Protein AF-A0A067FD55-F1 (afdb_monomer_lite)

pLDDT: mean 88.24, std 3.47, range [72.62, 93.06]

Structure (mmCIF, N/CA/C/O backbone):
data_AF-A0A067FD55-F1
#
_entry.id   AF-A0A067FD55-F1
#
loop_
_atom_site.group_PDB
_atom_site.id
_atom_site.type_symbol
_atom_site.label_atom_id
_atom_site.label_alt_id
_atom_site.label_comp_id
_atom_site.label_asym_id
_atom_site.label_entity_id
_atom_site.label_seq_id
_atom_site.pdbx_PDB_ins_code
_atom_site.Cartn_x
_atom_site.Cartn_y
_atom_site.Cartn_z
_atom_site.occupancy
_atom_site.B_iso_or_equiv
_atom_site.auth_seq_id
_atom_site.auth_comp_id
_atom_site.auth_asym_id
_atom_site.auth_atom_id
_atom_site.pdbx_PDB_model_num
ATOM 1 N N . THR A 1 1 ? -9.724 10.210 5.095 1.00 80.69 1 THR A N 1
ATOM 2 C CA . THR A 1 1 ? -9.124 9.093 5.862 1.00 80.69 1 THR A CA 1
ATOM 3 C C . THR A 1 1 ? -7.736 8.781 5.338 1.00 80.69 1 THR A C 1
ATOM 5 O O . THR A 1 1 ? -7.425 9.108 4.195 1.00 80.69 1 THR A O 1
ATOM 8 N N . VAL A 1 2 ? -6.894 8.162 6.170 1.00 88.50 2 VAL A N 1
ATOM 9 C CA . VAL A 1 2 ? -5.507 7.793 5.823 1.00 88.50 2 VAL A CA 1
ATOM 10 C C . VAL A 1 2 ? -5.440 6.936 4.550 1.00 88.50 2 VAL A C 1
ATOM 12 O O . VAL A 1 2 ? -4.571 7.175 3.718 1.00 88.50 2 VAL A O 1
ATOM 15 N N . CYS A 1 3 ? -6.404 6.029 4.335 1.00 90.81 3 CYS A N 1
ATOM 16 C CA . CYS A 1 3 ? -6.479 5.202 3.123 1.00 90.81 3 CYS A CA 1
ATOM 17 C C . CYS A 1 3 ? -6.409 6.030 1.832 1.00 90.81 3 CYS A C 1
ATOM 19 O O . CYS A 1 3 ? -5.582 5.750 0.966 1.00 90.81 3 CYS A O 1
ATOM 21 N N . THR A 1 4 ? -7.233 7.077 1.706 1.00 91.50 4 THR A N 1
ATOM 22 C CA . THR A 1 4 ? -7.270 7.911 0.494 1.00 91.50 4 THR A CA 1
ATOM 23 C C . THR A 1 4 ? -5.944 8.634 0.269 1.00 91.50 4 THR A C 1
ATOM 25 O O . THR A 1 4 ? -5.490 8.726 -0.867 1.00 91.50 4 THR A O 1
ATOM 28 N N . CYS A 1 5 ? -5.297 9.097 1.344 1.00 91.06 5 CYS A N 1
ATOM 29 C CA . CYS A 1 5 ? -3.980 9.732 1.274 1.00 91.06 5 CYS A CA 1
ATOM 30 C C . CYS A 1 5 ? -2.928 8.761 0.718 1.00 91.06 5 CYS A C 1
ATOM 32 O O . CYS A 1 5 ? -2.248 9.070 -0.260 1.00 91.06 5 CYS A O 1
ATOM 34 N N . LEU A 1 6 ? -2.865 7.547 1.274 1.00 89.00 6 LEU A N 1
ATOM 35 C CA . LEU A 1 6 ? -1.944 6.509 0.812 1.00 89.00 6 LEU A CA 1
ATOM 36 C C . LEU A 1 6 ? -2.224 6.10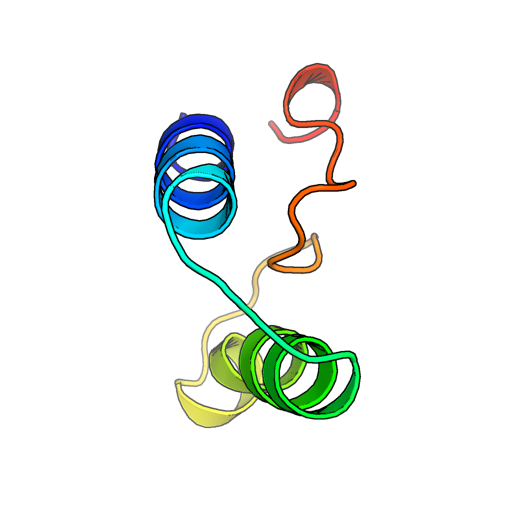8 -0.641 1.00 89.00 6 LEU A C 1
ATOM 38 O O . LEU A 1 6 ? -1.298 6.018 -1.441 1.00 89.00 6 LEU A O 1
ATOM 42 N N . LYS A 1 7 ? -3.494 5.929 -1.022 1.00 88.62 7 LYS A N 1
ATOM 43 C CA . LYS A 1 7 ? -3.883 5.594 -2.401 1.00 88.62 7 LYS A CA 1
ATOM 44 C C . LYS A 1 7 ? -3.399 6.634 -3.414 1.00 88.62 7 LYS A C 1
ATOM 46 O O . LYS A 1 7 ? -2.872 6.263 -4.463 1.00 88.62 7 LYS A O 1
ATOM 51 N N . GLN A 1 8 ? -3.566 7.920 -3.107 1.00 90.00 8 GLN A N 1
ATOM 52 C CA . GLN A 1 8 ? -3.101 9.010 -3.969 1.00 90.00 8 GLN A CA 1
ATOM 53 C C . GLN A 1 8 ? -1.571 9.048 -4.051 1.00 90.00 8 GLN A C 1
ATOM 55 O O . GLN A 1 8 ? -1.026 9.132 -5.148 1.00 90.00 8 GLN A O 1
ATOM 60 N N . ALA A 1 9 ? -0.880 8.885 -2.917 1.00 88.19 9 ALA A N 1
ATOM 61 C CA . ALA A 1 9 ? 0.579 8.834 -2.880 1.00 88.19 9 ALA A CA 1
ATOM 62 C C . ALA A 1 9 ? 1.142 7.712 -3.765 1.00 88.19 9 ALA A C 1
ATOM 64 O O . ALA A 1 9 ? 2.069 7.950 -4.533 1.00 88.19 9 ALA A O 1
ATOM 65 N N . VAL A 1 10 ? 0.549 6.513 -3.711 1.00 86.00 10 VAL A N 1
ATOM 66 C CA . VAL A 1 10 ? 0.986 5.364 -4.521 1.00 86.00 10 VAL A CA 1
ATOM 67 C C . VAL A 1 10 ? 0.630 5.538 -6.002 1.00 86.00 10 VAL A C 1
ATOM 69 O O . VAL A 1 10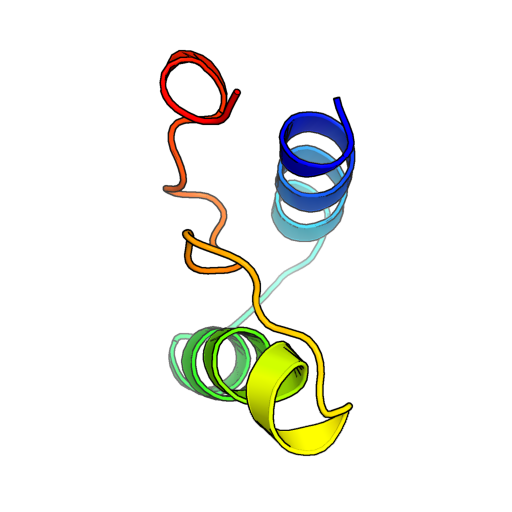 ? 1.366 5.073 -6.864 1.00 86.00 10 VAL A O 1
ATOM 72 N N . SER A 1 11 ? -0.465 6.233 -6.322 1.00 85.06 11 SER A N 1
ATOM 73 C CA . SER A 1 11 ? -0.867 6.492 -7.714 1.00 85.06 11 SER A CA 1
ATOM 74 C C . SER A 1 11 ? 0.062 7.480 -8.435 1.00 85.06 11 SER A C 1
ATOM 76 O O . SER A 1 11 ? 0.147 7.445 -9.659 1.00 85.06 11 SER A O 1
ATOM 78 N N . GLY A 1 12 ? 0.766 8.345 -7.694 1.00 84.81 12 GLY A N 1
ATOM 79 C CA . GLY A 1 12 ? 1.702 9.338 -8.238 1.00 84.81 12 GLY A CA 1
ATOM 80 C C . GLY A 1 12 ? 3.126 8.829 -8.494 1.00 84.81 12 GLY A C 1
ATOM 81 O O . GLY A 1 12 ? 3.976 9.604 -8.926 1.00 84.81 12 GLY A O 1
ATOM 82 N N . ILE A 1 13 ? 3.409 7.553 -8.223 1.00 86.94 13 ILE A N 1
ATOM 83 C CA . ILE A 1 13 ? 4.740 6.947 -8.356 1.00 86.94 13 ILE A CA 1
ATOM 84 C C . ILE A 1 13 ? 4.678 5.693 -9.226 1.00 86.94 13 ILE A C 1
ATOM 86 O O . ILE A 1 13 ? 3.711 4.938 -9.191 1.00 86.94 13 ILE A O 1
ATOM 90 N N . SER A 1 14 ? 5.734 5.446 -10.002 1.00 90.69 14 SER A N 1
ATOM 91 C CA . SER A 1 14 ? 5.885 4.173 -10.713 1.00 90.69 14 SER A CA 1
ATOM 92 C C . SER A 1 14 ? 6.289 3.073 -9.737 1.00 90.69 14 SER A C 1
ATOM 94 O O . SER A 1 14 ? 7.235 3.236 -8.967 1.00 90.69 14 SER A O 1
ATOM 96 N N . TYR A 1 15 ? 5.593 1.941 -9.792 1.00 88.44 15 TYR A N 1
ATOM 97 C CA . TYR A 1 15 ? 5.866 0.784 -8.946 1.00 88.44 15 TYR A CA 1
ATOM 98 C C . TYR A 1 15 ? 5.738 -0.525 -9.725 1.00 88.44 15 TYR A C 1
ATOM 100 O O . TYR A 1 15 ? 5.073 -0.628 -10.754 1.00 88.44 15 TYR A O 1
ATOM 108 N N . THR A 1 16 ? 6.362 -1.561 -9.180 1.00 91.94 16 THR A N 1
ATOM 109 C CA . THR A 1 16 ? 6.264 -2.946 -9.639 1.00 91.94 16 THR A CA 1
ATOM 110 C C . THR A 1 16 ? 5.359 -3.759 -8.715 1.00 91.94 16 THR A C 1
ATOM 112 O O . THR A 1 16 ? 5.119 -3.401 -7.559 1.00 91.94 16 THR A O 1
ATOM 115 N N . ARG A 1 17 ? 4.909 -4.927 -9.187 1.00 88.44 17 ARG A N 1
ATOM 116 C CA . ARG A 1 17 ? 4.198 -5.908 -8.346 1.00 88.44 17 ARG A CA 1
ATOM 117 C C . ARG A 1 17 ? 5.004 -6.343 -7.120 1.00 88.44 17 ARG A C 1
ATOM 119 O O . ARG A 1 17 ? 4.417 -6.575 -6.069 1.00 88.44 17 ARG A O 1
ATOM 126 N N . TYR A 1 18 ? 6.330 -6.408 -7.235 1.00 91.31 18 TYR A N 1
ATOM 127 C CA . TYR A 1 18 ? 7.210 -6.743 -6.116 1.00 91.31 18 TYR A CA 1
ATOM 128 C C . TYR A 1 18 ? 7.158 -5.680 -5.007 1.00 91.31 18 TYR A C 1
ATOM 130 O O . TYR A 1 18 ? 6.983 -6.011 -3.836 1.00 91.31 18 TYR A O 1
ATOM 138 N N . GLN A 1 19 ? 7.220 -4.396 -5.372 1.00 91.19 19 GLN A N 1
ATOM 139 C CA . GLN A 1 19 ? 7.136 -3.289 -4.411 1.00 91.19 19 GLN A CA 1
ATOM 140 C C . GLN A 1 19 ? 5.775 -3.226 -3.706 1.00 91.19 19 GLN A C 1
ATOM 142 O O . GLN A 1 19 ? 5.733 -2.959 -2.508 1.00 91.19 19 GLN A O 1
ATOM 147 N N . LEU A 1 20 ? 4.677 -3.539 -4.405 1.00 88.62 20 LEU A N 1
ATOM 148 C CA . LEU A 1 20 ? 3.357 -3.664 -3.773 1.00 88.62 20 LEU A CA 1
ATOM 149 C C . LEU A 1 20 ? 3.321 -4.784 -2.724 1.00 88.62 20 LEU A C 1
ATOM 151 O O . LEU A 1 20 ? 2.747 -4.599 -1.653 1.00 88.62 20 LEU A O 1
ATOM 155 N N . GLY A 1 21 ? 3.974 -5.919 -2.993 1.00 89.06 21 GLY A N 1
ATOM 156 C CA . GLY A 1 21 ? 4.109 -7.006 -2.018 1.00 89.06 21 GLY A CA 1
ATOM 157 C C . GLY A 1 21 ? 4.870 -6.579 -0.759 1.00 89.06 21 GLY A C 1
ATOM 158 O O . GLY A 1 21 ? 4.448 -6.887 0.354 1.00 89.06 21 GLY A O 1
ATOM 159 N N . LEU A 1 22 ? 5.950 -5.805 -0.920 1.00 91.25 22 LEU A N 1
ATOM 160 C CA . LEU A 1 22 ? 6.690 -5.234 0.211 1.00 91.25 22 LEU A CA 1
ATOM 161 C C . LEU A 1 22 ? 5.842 -4.231 1.006 1.00 91.25 22 LEU A C 1
ATOM 163 O O . LEU A 1 22 ? 5.832 -4.283 2.236 1.00 91.25 22 LEU A O 1
ATOM 167 N N . ALA A 1 23 ? 5.103 -3.356 0.318 1.00 88.69 23 ALA A N 1
ATOM 168 C CA . ALA A 1 23 ? 4.220 -2.377 0.948 1.00 88.69 23 ALA A CA 1
ATOM 169 C C . ALA A 1 23 ? 3.097 -3.048 1.756 1.00 88.69 23 ALA A C 1
ATOM 171 O O . ALA A 1 23 ? 2.800 -2.618 2.869 1.00 88.69 23 ALA A O 1
ATOM 172 N N . ALA A 1 24 ? 2.521 -4.140 1.245 1.00 88.12 24 ALA A N 1
ATOM 173 C CA . ALA A 1 24 ? 1.508 -4.917 1.957 1.00 88.12 24 ALA A CA 1
ATOM 174 C C . ALA A 1 24 ? 2.044 -5.581 3.242 1.00 88.12 24 ALA A C 1
ATOM 176 O O . ALA A 1 24 ? 1.288 -5.761 4.192 1.00 88.12 24 ALA A O 1
ATOM 177 N N . GLY A 1 25 ? 3.338 -5.919 3.293 1.00 89.25 25 GLY A N 1
ATOM 178 C CA . GLY A 1 25 ? 3.994 -6.491 4.476 1.00 89.25 25 GLY A CA 1
ATOM 179 C C . GLY A 1 25 ? 4.532 -5.463 5.481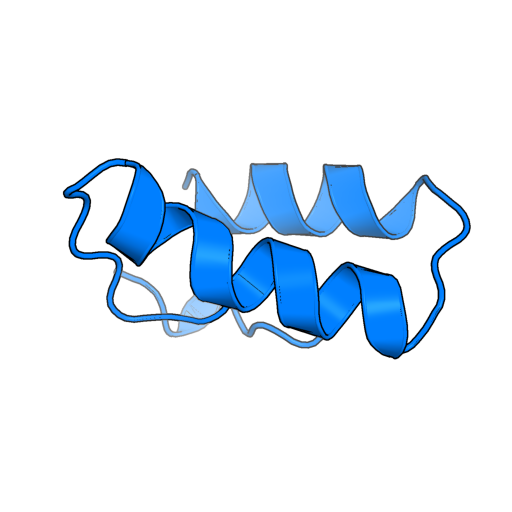 1.00 89.25 25 GLY A C 1
ATOM 180 O O . GLY A 1 25 ? 4.914 -5.834 6.593 1.00 89.25 25 GLY A O 1
ATOM 181 N N . LEU A 1 26 ? 4.572 -4.178 5.115 1.00 90.38 26 LEU A N 1
ATOM 182 C CA . LEU A 1 26 ? 5.098 -3.101 5.956 1.00 90.38 26 LEU A CA 1
ATOM 183 C C . LEU A 1 26 ? 4.369 -2.970 7.308 1.00 90.38 26 LEU A C 1
ATOM 185 O O . LEU A 1 26 ? 5.059 -2.884 8.324 1.00 90.38 26 LEU A O 1
ATOM 189 N N . PRO A 1 27 ? 3.018 -3.016 7.371 1.00 88.12 27 PRO A N 1
ATOM 190 C CA . PRO A 1 27 ? 2.294 -2.882 8.634 1.00 88.12 27 PRO A CA 1
ATOM 191 C C . PRO A 1 27 ? 2.731 -3.923 9.669 1.00 88.12 27 PRO A C 1
ATOM 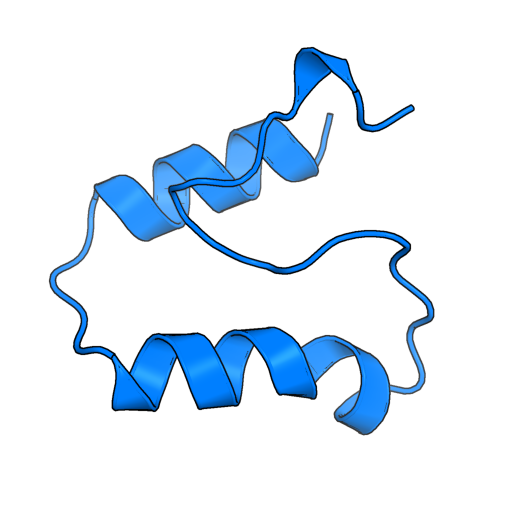193 O O . PRO A 1 27 ? 3.063 -3.564 10.795 1.00 88.12 27 PRO A O 1
ATOM 196 N N . GLY A 1 28 ? 2.861 -5.190 9.256 1.00 90.81 28 GLY A N 1
ATOM 197 C CA . GLY A 1 28 ? 3.317 -6.270 10.133 1.00 90.81 28 GLY A CA 1
ATOM 198 C C . GLY A 1 28 ? 4.748 -6.072 10.641 1.00 90.81 28 GLY A C 1
ATOM 199 O O . GLY A 1 28 ? 5.021 -6.318 11.812 1.00 90.81 28 GLY A O 1
ATOM 200 N N . LYS A 1 29 ? 5.657 -5.556 9.801 1.00 91.62 29 LYS A N 1
ATOM 201 C CA . LYS A 1 29 ? 7.035 -5.221 10.215 1.00 91.62 29 LYS A CA 1
ATOM 202 C C . LYS A 1 29 ? 7.094 -4.064 11.213 1.00 91.62 29 LYS A C 1
ATOM 204 O O . LYS A 1 29 ? 8.000 -4.027 12.037 1.00 91.62 29 LYS A O 1
ATOM 209 N N . CYS A 1 30 ? 6.143 -3.138 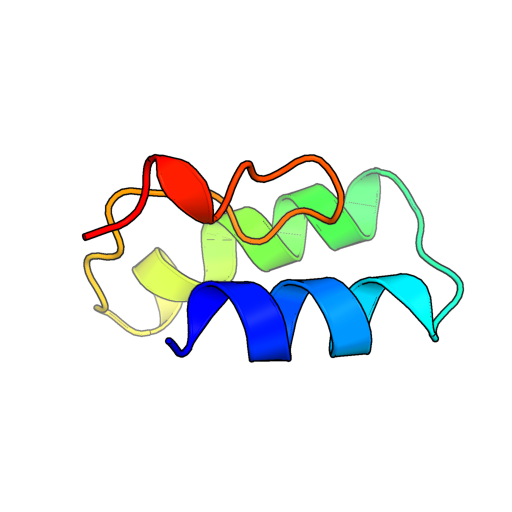11.143 1.00 91.56 30 CYS A N 1
ATOM 210 C CA . CYS A 1 30 ? 6.024 -2.021 12.076 1.00 91.56 30 CYS A CA 1
ATOM 211 C C . CYS A 1 30 ? 5.216 -2.369 13.340 1.00 91.56 30 CYS A C 1
ATOM 213 O O . CYS A 1 30 ? 5.032 -1.497 14.184 1.00 91.56 30 CYS A O 1
ATOM 215 N N . GLY A 1 31 ? 4.705 -3.601 13.472 1.00 93.06 31 GLY A N 1
ATOM 216 C CA . GLY A 1 31 ? 3.816 -3.986 14.574 1.00 93.06 31 GLY A CA 1
ATOM 217 C C . GLY A 1 31 ? 2.436 -3.318 14.516 1.00 93.06 31 GLY A C 1
ATOM 218 O O . GLY A 1 31 ? 1.743 -3.242 15.526 1.00 93.06 31 GLY A O 1
ATOM 219 N N . LEU A 1 32 ? 2.039 -2.813 13.344 1.00 89.12 32 LEU A N 1
ATOM 220 C CA . LEU A 1 32 ? 0.760 -2.153 13.113 1.00 89.12 32 LEU A CA 1
ATOM 221 C C . LEU A 1 32 ? -0.252 -3.149 12.548 1.00 89.12 32 LEU A C 1
ATOM 223 O O . LEU A 1 32 ? 0.031 -3.861 11.583 1.00 89.12 32 LEU A O 1
ATOM 227 N N . ASN A 1 33 ? -1.464 -3.141 13.099 1.00 86.44 33 ASN A N 1
ATOM 228 C CA . ASN A 1 33 ? -2.576 -3.909 12.557 1.00 86.44 33 ASN A CA 1
ATOM 229 C C . ASN A 1 33 ? -3.484 -2.998 11.723 1.00 86.44 33 ASN A C 1
ATOM 231 O O . ASN A 1 33 ? -4.280 -2.236 12.269 1.00 86.44 33 ASN A O 1
ATOM 235 N N . ILE A 1 34 ? -3.341 -3.063 10.398 1.00 86.25 34 ILE A N 1
ATOM 236 C CA . ILE A 1 34 ? -4.157 -2.298 9.450 1.00 86.25 34 ILE A CA 1
ATOM 237 C C . ILE A 1 34 ? -5.052 -3.291 8.693 1.00 86.25 34 ILE A C 1
ATOM 239 O O . ILE A 1 34 ? -4.518 -4.184 8.034 1.00 86.25 34 ILE A O 1
ATOM 243 N N . PRO A 1 35 ? -6.393 -3.156 8.734 1.00 84.12 35 PRO A N 1
ATOM 244 C CA . PRO A 1 35 ? -7.321 -4.156 8.194 1.00 84.12 35 PRO A CA 1
ATOM 245 C C . PRO A 1 35 ? -7.484 -4.087 6.662 1.00 84.12 35 PRO A C 1
ATOM 247 O O . PRO A 1 35 ? -8.512 -4.485 6.120 1.00 84.12 35 PRO A O 1
ATOM 250 N N . TYR A 1 36 ? -6.495 -3.554 5.944 1.00 86.56 36 TYR A N 1
ATOM 251 C CA . TYR A 1 36 ? -6.490 -3.454 4.487 1.00 86.56 36 TYR A CA 1
ATOM 252 C C . TYR A 1 36 ? -5.060 -3.423 3.943 1.00 86.56 36 TYR A C 1
ATOM 254 O O . TYR A 1 36 ? -4.117 -3.020 4.623 1.00 86.56 36 TYR A O 1
ATOM 262 N N . GLN A 1 37 ? -4.901 -3.828 2.684 1.00 83.38 37 GLN A N 1
ATOM 263 C CA . GLN A 1 37 ? -3.611 -3.774 2.001 1.00 83.38 37 GLN A CA 1
ATOM 264 C C . GLN A 1 37 ? -3.305 -2.356 1.510 1.00 83.38 37 GLN A C 1
ATOM 266 O O . GLN A 1 37 ? -4.187 -1.648 1.018 1.00 83.38 37 GLN A O 1
ATOM 271 N N . ILE A 1 38 ? -2.035 -1.955 1.588 1.00 86.56 38 ILE A N 1
ATOM 272 C CA . ILE A 1 38 ? -1.553 -0.714 0.977 1.00 86.56 38 ILE A CA 1
ATOM 273 C C . ILE A 1 38 ? -1.370 -0.977 -0.522 1.00 86.56 38 ILE A C 1
ATOM 275 O O . ILE A 1 38 ? -0.336 -1.476 -0.960 1.00 86.56 38 ILE A O 1
ATOM 279 N N . SER A 1 39 ? -2.411 -0.687 -1.301 1.00 84.56 39 SER A N 1
ATOM 280 C CA . SER A 1 39 ? -2.458 -0.892 -2.749 1.00 84.56 39 SER A CA 1
ATOM 281 C C . SER A 1 39 ? -3.244 0.241 -3.423 1.00 84.56 39 SER A C 1
ATOM 283 O O . SER A 1 39 ? -4.214 0.743 -2.851 1.00 84.56 39 SER A O 1
ATOM 285 N N . PRO A 1 40 ? -2.900 0.628 -4.662 1.00 85.25 40 PRO A N 1
ATOM 286 C CA . PRO A 1 40 ? -3.698 1.576 -5.437 1.00 85.25 40 PRO A CA 1
ATOM 287 C C . PRO A 1 40 ? -5.085 1.021 -5.802 1.00 85.25 40 PRO A C 1
ATOM 289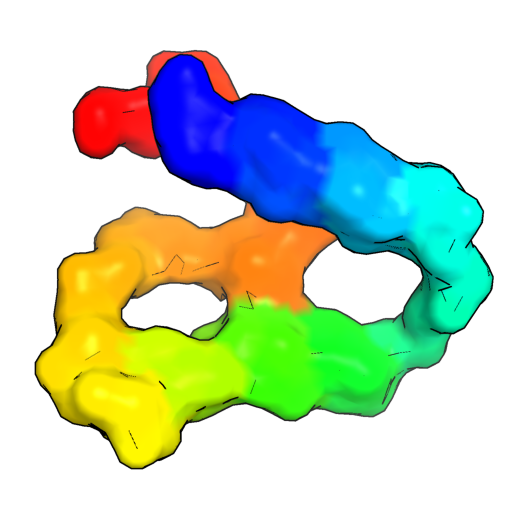 O O . PRO A 1 40 ? -6.014 1.792 -6.040 1.00 85.25 40 PRO A O 1
ATOM 292 N N . SER A 1 41 ? -5.265 -0.306 -5.782 1.00 87.56 41 SER A N 1
ATOM 293 C CA . SER A 1 41 ? -6.569 -0.956 -5.968 1.00 87.56 41 SER A CA 1
ATOM 294 C C . SER A 1 41 ? -7.436 -0.975 -4.705 1.00 87.56 41 SER A C 1
ATOM 296 O O . SER A 1 41 ? -8.570 -1.443 -4.764 1.00 87.56 41 SER A O 1
ATOM 298 N N . THR A 1 42 ? -6.931 -0.496 -3.564 1.00 89.81 42 THR A N 1
ATOM 299 C CA . THR A 1 42 ? -7.693 -0.487 -2.314 1.00 89.81 42 THR A CA 1
ATOM 300 C C . THR A 1 42 ? -8.897 0.444 -2.434 1.00 89.81 42 THR A C 1
ATOM 302 O O . THR A 1 42 ? -8.800 1.597 -2.881 1.00 89.81 42 THR A O 1
ATOM 305 N N . ASP A 1 43 ? -10.059 -0.077 -2.051 1.00 90.81 43 ASP A N 1
ATOM 306 C CA . ASP A 1 43 ? -11.302 0.677 -2.004 1.00 90.81 43 ASP A CA 1
ATOM 307 C C . ASP A 1 43 ? -11.449 1.358 -0.641 1.00 90.81 43 ASP A C 1
ATOM 309 O O . ASP A 1 43 ? -11.890 0.762 0.341 1.00 90.81 43 ASP A O 1
ATOM 313 N N . CYS A 1 44 ? -11.070 2.634 -0.593 1.00 91.31 44 CYS A N 1
ATOM 314 C CA . CYS A 1 44 ? -11.123 3.431 0.626 1.00 91.31 44 CYS A CA 1
ATOM 315 C C . CYS A 1 44 ? -12.542 3.771 1.097 1.00 91.31 44 CYS A C 1
ATOM 317 O O . CYS A 1 44 ? -12.677 4.261 2.212 1.00 91.31 44 CYS A O 1
ATOM 319 N N . SER A 1 45 ? -13.588 3.512 0.301 1.00 91.50 45 SER A N 1
ATOM 320 C CA . SER A 1 45 ? -14.976 3.673 0.761 1.00 91.50 45 SER A CA 1
ATOM 321 C C . SER A 1 45 ? -15.402 2.570 1.736 1.00 91.50 45 SER A C 1
ATOM 323 O O . SER A 1 45 ? -16.323 2.756 2.525 1.00 91.50 45 SER A O 1
ATOM 325 N N . ARG A 1 46 ? -14.698 1.431 1.707 1.00 90.06 46 ARG A N 1
ATOM 326 C CA . ARG A 1 46 ? -14.928 0.266 2.573 1.00 90.06 46 ARG A CA 1
ATOM 327 C C . ARG A 1 46 ? -13.992 0.224 3.780 1.00 90.06 46 ARG A C 1
ATOM 329 O O . ARG A 1 46 ? -14.043 -0.727 4.555 1.00 90.06 46 ARG A O 1
ATOM 336 N N . VAL A 1 47 ? -13.122 1.224 3.909 1.00 85.94 47 VAL A N 1
ATOM 337 C CA . VAL A 1 47 ? -12.186 1.379 5.021 1.00 85.94 47 VAL A CA 1
ATOM 338 C C . VAL A 1 47 ? -12.758 2.430 5.962 1.00 85.94 47 VAL A C 1
ATOM 340 O O . VAL A 1 47 ? -12.863 3.599 5.587 1.00 85.94 47 VAL A O 1
ATOM 343 N N . GLN A 1 48 ? -13.144 1.984 7.155 1.00 72.62 48 GLN A N 1
ATOM 344 C CA . GLN A 1 48 ? -13.756 2.809 8.195 1.00 72.62 48 GLN A CA 1
ATOM 345 C C . GLN A 1 48 ? -12.694 3.524 9.036 1.00 72.62 48 GLN A C 1
ATOM 347 O O . GLN A 1 48 ? -11.666 2.881 9.354 1.00 72.62 48 GLN A O 1
#

Organism: Citrus sinensis (NCBI:txid2711)

Sequence (48 aa):
TVCTCLKQAVSGISYTRYQLGLAAGLPGKCGLNIPYQISPSTDCSRVQ

Foldseek 3Di:
DVLVVLLVVVVVDDDDPVVQVVQQCVCVVVVHDQPDGSDNPDDCVPGD

InterPro domains:
  IPR000528 Plant non-specific lipid-transfer protein/Par allergen [PR00382] (17-34)
  IPR000528 Plant non-specific lipid-transfer protein/Par allergen [PR00382] (35-46)
  IPR000528 Plant non-specific lipid-transfer protein/Par allergen [PS00597] (26-47)
  IPR016140 Bifunctional inhibitor/plant lipid transfer protein/seed storage helical domain [PF00234] (2-44)
  IPR036312 Bifunctional inhibitor/plant lipid transfer protein/seed storage helical domain superfamily [G3DSA:1.10.110.10] (1-48)
  IPR036312 Bifunctional inhibitor/plant lipid transfer protein/seed storage helical domain superfamily [SSF47699] (2-47)

Radius of gyration: 10.52 Å; chains: 1; bounding box: 22×17×25 Å

Secondary structure (DSSP, 8-state):
-HHHHHHHHHHTS---HHHHHHHHHHHHHTT---SS---TT--GGG--